Protein AF-A0AAD5LM02-F1 (afdb_monomer_lite)

Secondary structure (DSSP, 8-state):
-----PPPPHHHHHHHHHHHHHHHHSGGGTTGGGS-EEEEEESSSEEEEEE-SS--TT---EEEE--SS--HHHHHHHHHHHTT-SSS-----TTPPTT-GGG-HHHHHHHHHHHHHHHTT---SSHHHHHHHHHHHHHHHHHTTHHHHHHHTHHHHH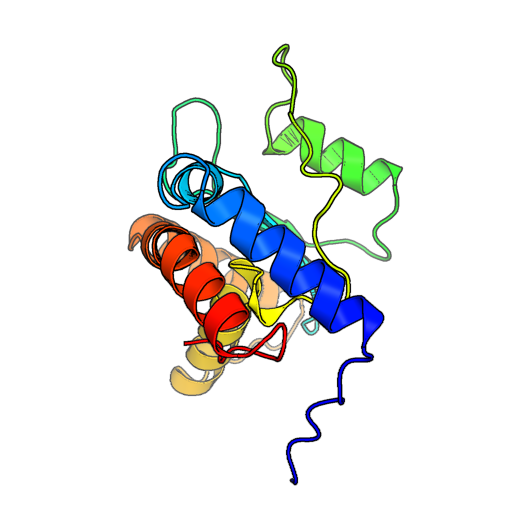HHHHHTTT-PPPP-

Radius of gyration: 16.9 Å; chains: 1; bounding box: 39×45×41 Å

pLDDT: mean 88.3, std 12.29, range [35.5, 97.88]

Sequence (172 aa):
MASFVPVLDIETKRQRKIFATKYLQIDDGNMLTNAMFGDEQRFVVAVWGCCLSSVSNNGQNVLKKIDGRLDTKQYKDMLDHYVFISSKSIYVLCDWPKQSGDLMPLENVWIHMAQTFKDRDIVAFDTDSLWIELSALWKKLCVDGYFSDVIQGMPQRLREVIVKDGNWIRNN

InterPro domains:
  IPR036397 Ribonuclease H superfamily [G3DSA:3.30.420.10] (83-170)

Organism: NCBI:txid1820382

Structure (mmCIF, N/CA/C/O backbone):
data_AF-A0AAD5LM02-F1
#
_entry.id   AF-A0AAD5LM02-F1
#
loop_
_atom_site.group_PDB
_atom_site.id
_atom_site.type_symbol
_atom_site.label_atom_id
_atom_site.label_alt_id
_atom_site.label_comp_id
_atom_site.label_asym_id
_atom_site.label_entity_id
_atom_site.label_seq_id
_atom_site.pdbx_PDB_ins_code
_atom_site.Cartn_x
_atom_site.Cartn_y
_atom_site.Cartn_z
_atom_site.occupancy
_atom_site.B_iso_or_equiv
_atom_site.auth_seq_id
_atom_site.auth_comp_id
_atom_site.auth_asym_id
_atom_site.auth_atom_id
_atom_site.pdbx_PDB_model_num
ATOM 1 N N . MET A 1 1 ? -3.634 -23.804 -9.450 1.00 35.50 1 MET A N 1
ATOM 2 C CA . MET A 1 1 ? -2.980 -23.807 -8.123 1.00 35.50 1 MET A CA 1
ATOM 3 C C . MET A 1 1 ? -4.025 -23.398 -7.106 1.00 35.50 1 MET A C 1
ATOM 5 O O . MET A 1 1 ? -4.671 -22.384 -7.329 1.00 35.50 1 MET A O 1
ATOM 9 N N . ALA A 1 2 ? -4.261 -24.196 -6.063 1.00 35.72 2 ALA A N 1
ATOM 10 C CA . ALA A 1 2 ? -5.150 -23.785 -4.980 1.00 35.72 2 ALA A CA 1
ATOM 11 C C . ALA A 1 2 ? -4.563 -22.521 -4.330 1.00 35.72 2 ALA A C 1
ATOM 13 O O . ALA A 1 2 ? -3.424 -22.540 -3.867 1.00 35.72 2 ALA A O 1
ATOM 14 N N . SER A 1 3 ? -5.300 -21.413 -4.368 1.00 53.22 3 SER A N 1
ATOM 15 C CA . SER A 1 3 ? -4.916 -20.163 -3.718 1.00 53.22 3 SER A CA 1
ATOM 16 C C . SER A 1 3 ? -5.009 -20.360 -2.207 1.00 53.22 3 SER A C 1
ATOM 18 O O . SER A 1 3 ? -6.095 -20.280 -1.633 1.00 53.22 3 SER A O 1
ATOM 20 N N . PHE A 1 4 ? -3.889 -20.691 -1.568 1.00 61.12 4 PHE A N 1
ATOM 21 C CA . PHE A 1 4 ? -3.805 -20.751 -0.115 1.00 61.12 4 PHE A CA 1
ATOM 22 C C . PHE A 1 4 ? -4.004 -19.340 0.442 1.00 61.12 4 PHE A C 1
ATOM 24 O O . PHE A 1 4 ? -3.124 -18.490 0.324 1.00 61.12 4 PHE A O 1
ATOM 31 N N . VAL A 1 5 ? -5.175 -19.086 1.022 1.00 70.94 5 VAL A N 1
ATOM 32 C CA . VAL A 1 5 ? -5.418 -17.888 1.824 1.00 70.94 5 VAL A CA 1
ATOM 33 C C . VAL A 1 5 ? -5.179 -18.294 3.279 1.00 70.94 5 VAL A C 1
ATOM 35 O O . VAL A 1 5 ? -5.948 -19.110 3.796 1.00 70.94 5 VAL A O 1
ATOM 38 N N . PRO A 1 6 ? -4.112 -17.806 3.937 1.00 81.19 6 PRO A N 1
ATOM 39 C CA . PRO A 1 6 ? -3.806 -18.196 5.309 1.00 81.19 6 PRO A CA 1
ATOM 40 C C . PRO A 1 6 ? -4.972 -17.846 6.232 1.00 81.19 6 PRO A C 1
ATOM 42 O O . PRO A 1 6 ? -5.531 -16.758 6.148 1.00 81.19 6 PRO A O 1
ATOM 45 N N . VAL A 1 7 ? -5.361 -18.752 7.127 1.00 87.88 7 VAL A N 1
ATOM 46 C CA . VAL A 1 7 ? -6.409 -18.453 8.111 1.00 87.88 7 VAL A CA 1
ATOM 47 C C . VAL A 1 7 ? -5.825 -17.528 9.176 1.00 87.88 7 VAL A C 1
ATOM 49 O O . VAL A 1 7 ? -4.837 -17.876 9.816 1.00 87.88 7 VAL A O 1
ATOM 52 N N . LEU A 1 8 ? -6.440 -16.359 9.369 1.00 93.31 8 LEU A N 1
ATOM 53 C CA . LEU A 1 8 ? -6.063 -15.436 10.441 1.00 93.31 8 LEU A CA 1
ATOM 54 C C . LEU A 1 8 ? -6.373 -16.040 11.813 1.00 93.31 8 LEU A C 1
ATOM 56 O O . LEU A 1 8 ? -7.423 -16.666 11.998 1.00 93.31 8 LEU A O 1
ATOM 60 N N . ASP A 1 9 ? -5.495 -15.808 12.784 1.00 94.88 9 ASP A N 1
ATOM 61 C CA . ASP A 1 9 ? -5.768 -16.143 14.177 1.00 94.88 9 ASP A CA 1
ATOM 62 C C . ASP A 1 9 ? -6.827 -15.202 14.786 1.00 94.88 9 ASP A C 1
ATOM 64 O O . ASP A 1 9 ? -7.164 -14.147 14.237 1.00 94.88 9 ASP A O 1
ATOM 68 N N . ILE A 1 10 ? -7.385 -15.611 15.927 1.00 95.94 10 ILE A N 1
ATOM 69 C CA . ILE A 1 10 ? -8.480 -14.899 16.602 1.00 95.94 10 ILE A CA 1
ATOM 70 C C . ILE A 1 10 ? -8.062 -13.478 17.002 1.00 95.94 10 ILE A C 1
ATOM 72 O O . ILE A 1 10 ? -8.856 -12.546 16.865 1.00 95.94 10 ILE A O 1
ATOM 76 N N . GLU A 1 11 ? -6.824 -13.295 17.465 1.00 96.00 11 GLU A N 1
ATOM 77 C CA . GLU A 1 11 ? -6.335 -11.996 17.919 1.00 96.00 11 GLU A CA 1
ATOM 78 C C . GLU A 1 11 ? -6.147 -11.041 16.738 1.00 96.00 11 GLU A C 1
ATOM 80 O O . GLU A 1 11 ? -6.592 -9.894 16.803 1.00 96.00 11 GLU A O 1
ATOM 85 N N . THR A 1 12 ? -5.594 -11.520 15.622 1.00 96.00 12 THR A N 1
ATOM 86 C CA . THR A 1 12 ? -5.461 -10.716 14.400 1.00 96.00 12 THR A CA 1
ATOM 87 C C . THR A 1 12 ? -6.825 -10.276 13.859 1.00 96.00 12 THR A C 1
ATOM 89 O O . THR A 1 12 ? -7.009 -9.098 13.543 1.00 96.00 12 THR A O 1
ATOM 92 N N . LYS A 1 13 ? -7.829 -11.167 13.826 1.00 97.50 13 LYS A N 1
ATOM 93 C CA . LYS A 1 13 ? -9.207 -10.795 13.437 1.00 97.50 13 LYS A CA 1
ATOM 94 C C . LYS A 1 13 ? -9.795 -9.734 14.366 1.00 97.50 13 LYS A C 1
ATOM 96 O O . LYS A 1 13 ? -10.365 -8.745 13.900 1.00 97.50 13 LYS A O 1
ATOM 101 N N . ARG A 1 14 ? -9.616 -9.903 15.680 1.00 97.56 14 ARG A N 1
ATOM 102 C CA . ARG A 1 14 ? -10.083 -8.947 16.693 1.00 97.56 14 ARG A CA 1
ATOM 103 C C . ARG A 1 14 ? -9.447 -7.570 16.496 1.00 97.56 14 ARG A C 1
ATOM 105 O O . ARG A 1 14 ? -10.168 -6.575 16.472 1.00 97.56 14 ARG A O 1
ATOM 112 N N . GLN A 1 15 ? -8.128 -7.506 16.306 1.00 97.69 15 GLN A N 1
ATOM 113 C CA . GLN A 1 15 ? -7.398 -6.256 16.060 1.00 97.69 15 GLN A CA 1
ATOM 114 C C . GLN A 1 15 ? -7.878 -5.559 14.787 1.00 97.69 15 GLN A C 1
ATOM 116 O O . GLN A 1 15 ? -8.171 -4.365 14.818 1.00 97.69 15 GLN A O 1
ATOM 121 N N . ARG A 1 16 ? -8.048 -6.311 13.694 1.00 97.88 16 ARG A N 1
ATOM 122 C CA . ARG A 1 16 ? -8.590 -5.792 12.429 1.00 97.88 16 ARG A CA 1
ATOM 123 C C . ARG A 1 16 ? -9.983 -5.195 12.602 1.00 97.88 16 ARG A C 1
ATOM 125 O O . ARG A 1 16 ? -10.237 -4.092 12.125 1.00 97.88 16 ARG A O 1
ATOM 132 N N . LYS A 1 17 ? -10.874 -5.877 13.327 1.00 97.75 17 LYS A N 1
ATOM 133 C CA . LYS A 1 17 ? -12.231 -5.381 13.598 1.00 97.75 17 LYS A CA 1
ATOM 134 C C . LYS A 1 17 ? -12.232 -4.128 14.478 1.00 97.75 17 LYS A C 1
ATOM 136 O O . LYS A 1 17 ? -13.007 -3.209 14.210 1.00 97.75 17 LYS A O 1
ATOM 141 N N . ILE A 1 18 ? -11.368 -4.067 15.495 1.00 97.75 18 ILE A N 1
ATOM 142 C CA . ILE A 1 18 ? -11.208 -2.884 16.359 1.00 97.75 18 ILE A CA 1
ATOM 143 C C . ILE A 1 18 ? -10.713 -1.693 15.541 1.00 97.75 18 ILE A C 1
ATOM 145 O O . ILE A 1 18 ? -11.323 -0.628 15.603 1.00 97.75 18 ILE A O 1
ATOM 149 N N . PHE A 1 19 ? -9.661 -1.890 14.745 1.00 97.62 19 PHE A N 1
ATOM 150 C CA . PHE A 1 19 ? -9.127 -0.870 13.848 1.00 97.62 19 PHE A CA 1
ATOM 151 C C . PHE A 1 19 ? -10.214 -0.350 12.901 1.00 97.62 19 PHE A C 1
ATOM 153 O O . PHE A 1 19 ? -10.485 0.849 12.865 1.00 97.62 19 PHE A O 1
ATOM 160 N N . ALA A 1 20 ? -10.908 -1.252 12.200 1.00 97.56 20 ALA A N 1
ATOM 161 C CA . ALA A 1 20 ? -11.944 -0.870 11.250 1.00 97.56 20 ALA A CA 1
ATOM 162 C C . ALA A 1 20 ? -13.108 -0.123 11.911 1.00 97.56 20 ALA A C 1
ATOM 164 O O . ALA A 1 20 ? -13.536 0.907 11.401 1.00 97.56 20 ALA A O 1
ATOM 165 N N . THR A 1 21 ? -13.575 -0.585 13.074 1.00 97.62 21 THR A N 1
ATOM 166 C CA . THR A 1 21 ? -14.647 0.090 13.824 1.00 97.62 21 THR A CA 1
ATOM 167 C C . THR A 1 21 ? -14.220 1.487 14.269 1.00 97.62 21 THR A C 1
ATOM 169 O O . THR A 1 21 ? -14.968 2.441 14.077 1.00 97.62 21 THR A O 1
ATOM 172 N N . LYS A 1 22 ? -13.009 1.623 14.825 1.00 96.06 22 LYS A N 1
ATOM 173 C CA . LYS A 1 22 ? -12.465 2.903 15.294 1.00 96.06 22 LYS A CA 1
ATOM 174 C C . LYS A 1 22 ? -12.393 3.919 14.158 1.00 96.06 22 LYS A C 1
ATOM 176 O O . LYS A 1 22 ? -12.916 5.017 14.293 1.00 96.06 22 LYS A O 1
ATOM 181 N N . TYR A 1 23 ? -11.747 3.561 13.051 1.00 95.81 23 TYR A N 1
ATOM 182 C CA . TYR A 1 23 ? -11.503 4.512 11.968 1.00 95.81 23 TYR A CA 1
ATOM 183 C C . TYR A 1 23 ? -12.738 4.782 11.118 1.00 95.81 23 TYR A C 1
ATOM 185 O O . TYR A 1 23 ? -12.854 5.881 10.596 1.00 95.81 23 TYR A O 1
ATOM 193 N N . LEU A 1 24 ? -13.694 3.851 11.045 1.00 95.50 24 LEU A N 1
ATOM 194 C CA . LEU A 1 24 ? -14.981 4.114 10.402 1.00 95.50 24 LEU A CA 1
ATOM 195 C C . LEU A 1 24 ? -15.843 5.097 11.210 1.00 95.50 24 LEU A C 1
ATOM 197 O O . LEU A 1 24 ? -16.588 5.872 10.631 1.00 95.50 24 LEU A O 1
ATOM 201 N N . GLN A 1 25 ? -15.736 5.110 12.542 1.00 94.00 25 GLN A N 1
ATOM 202 C CA . GLN A 1 25 ? -16.450 6.088 13.377 1.00 94.00 25 GLN A CA 1
ATOM 203 C C . GLN A 1 25 ? -15.875 7.507 13.269 1.00 94.00 25 GLN A C 1
ATOM 205 O O . GLN A 1 25 ? -16.576 8.475 13.565 1.00 94.00 25 GLN A O 1
ATOM 210 N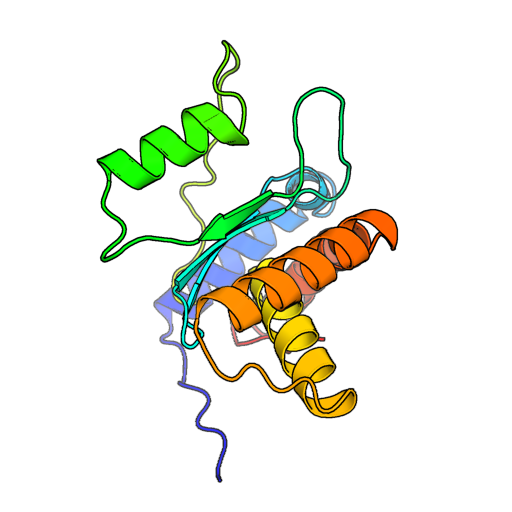 N . ILE A 1 26 ? -14.610 7.643 12.864 1.00 91.62 26 ILE A N 1
ATOM 211 C CA . ILE A 1 26 ? -13.963 8.942 12.690 1.00 91.62 26 ILE A CA 1
ATOM 212 C C . ILE A 1 26 ? -14.240 9.428 11.270 1.00 91.62 26 ILE A C 1
ATOM 214 O O . ILE A 1 26 ? -13.697 8.888 10.308 1.00 91.62 26 ILE A O 1
ATOM 218 N N . ASP A 1 27 ? -15.065 10.469 11.160 1.00 87.25 27 ASP A N 1
ATOM 219 C CA . ASP A 1 27 ? -15.389 11.116 9.882 1.00 87.25 27 ASP A CA 1
ATOM 220 C C . ASP A 1 27 ? -15.921 10.126 8.822 1.00 87.25 27 ASP A C 1
ATOM 222 O O . ASP A 1 27 ? -15.554 10.186 7.655 1.00 87.25 27 ASP A O 1
ATOM 226 N N . ASP A 1 28 ? -16.723 9.141 9.246 1.00 86.81 28 ASP A N 1
ATOM 227 C CA . ASP A 1 28 ? -17.247 8.052 8.397 1.00 86.81 28 ASP A CA 1
ATOM 228 C C . ASP A 1 28 ? -16.158 7.286 7.605 1.00 86.81 28 ASP A C 1
ATOM 230 O O . ASP A 1 28 ? -16.371 6.806 6.491 1.00 86.81 28 ASP A O 1
ATOM 234 N N . GLY A 1 29 ? -14.945 7.181 8.162 1.00 83.75 29 GLY A N 1
ATOM 235 C CA . GLY A 1 29 ? -13.789 6.563 7.503 1.00 83.75 29 GLY A CA 1
ATOM 236 C C . GLY A 1 29 ? -12.943 7.518 6.657 1.00 83.75 29 GLY A C 1
ATOM 237 O O . GLY A 1 29 ? -11.845 7.136 6.239 1.00 83.75 29 GLY A O 1
ATOM 238 N N . ASN A 1 30 ? -13.386 8.760 6.447 1.00 88.31 30 ASN A N 1
ATOM 239 C CA . ASN A 1 30 ? -12.690 9.750 5.615 1.00 88.31 30 ASN A CA 1
ATOM 240 C C . ASN A 1 30 ? -11.415 10.307 6.271 1.00 88.31 30 ASN A C 1
ATOM 242 O O . ASN A 1 30 ? -10.576 10.923 5.613 1.00 88.31 30 ASN A O 1
ATOM 246 N N . MET A 1 31 ? -11.165 10.013 7.552 1.00 90.38 31 MET A N 1
ATOM 247 C CA . MET A 1 31 ? -9.843 10.265 8.131 1.00 90.38 31 MET A CA 1
ATOM 248 C C . MET A 1 31 ? -8.742 9.554 7.326 1.00 90.38 31 MET A C 1
ATOM 250 O O . MET A 1 31 ? -7.693 10.141 7.059 1.00 90.38 31 MET A O 1
ATOM 254 N N . LEU A 1 32 ? -8.978 8.301 6.914 1.00 91.75 32 LEU A N 1
ATOM 255 C CA . LEU A 1 32 ? -7.988 7.520 6.169 1.00 91.75 32 LEU A CA 1
ATOM 256 C C . LEU A 1 32 ? -7.872 7.953 4.706 1.00 91.75 32 LEU A C 1
ATOM 258 O O . LEU A 1 32 ? -6.834 7.712 4.098 1.00 91.75 32 LEU A O 1
ATOM 262 N N . THR A 1 33 ? -8.875 8.630 4.142 1.00 91.44 33 THR A N 1
ATOM 263 C CA . THR A 1 33 ? -8.785 9.128 2.761 1.00 91.44 33 THR A CA 1
ATOM 264 C C . THR A 1 33 ? -7.807 10.296 2.631 1.00 91.44 33 THR A C 1
ATOM 266 O O . THR A 1 33 ? -7.288 10.558 1.550 1.00 91.44 33 THR A O 1
ATOM 269 N N . ASN A 1 34 ? -7.517 10.972 3.745 1.00 87.38 34 ASN A N 1
ATOM 270 C CA . ASN A 1 34 ? -6.524 12.042 3.840 1.00 87.38 34 ASN A CA 1
ATOM 271 C C . ASN A 1 34 ? -5.144 11.546 4.311 1.00 87.38 34 ASN A C 1
ATOM 273 O O . ASN A 1 34 ? -4.219 12.347 4.448 1.00 87.38 34 ASN A O 1
ATOM 277 N N . ALA A 1 35 ? -4.996 10.247 4.589 1.00 89.19 35 ALA A N 1
ATOM 278 C CA . ALA A 1 35 ? -3.733 9.673 5.028 1.00 89.19 35 ALA A CA 1
ATOM 279 C C . ALA A 1 35 ? -2.774 9.443 3.852 1.00 89.19 35 ALA A C 1
ATOM 281 O O . ALA A 1 35 ? -3.180 9.231 2.708 1.00 89.19 35 ALA A O 1
ATOM 282 N N . MET A 1 36 ? -1.480 9.441 4.166 1.00 90.00 36 MET A N 1
ATOM 283 C CA . MET A 1 36 ? -0.452 8.911 3.282 1.00 90.00 36 MET A CA 1
ATOM 284 C C . MET A 1 36 ? -0.239 7.435 3.597 1.00 90.00 36 MET A C 1
ATOM 286 O O . MET A 1 36 ? -0.043 7.070 4.757 1.00 90.00 36 MET A O 1
ATOM 290 N N . PHE A 1 37 ? -0.209 6.607 2.562 1.00 93.25 37 PHE A N 1
ATOM 291 C CA . PHE A 1 37 ? 0.134 5.194 2.669 1.00 93.25 37 PHE A CA 1
ATOM 292 C C . PHE A 1 37 ? 1.507 4.983 2.053 1.00 93.25 37 PHE A C 1
ATOM 294 O O . PHE A 1 37 ? 1.776 5.517 0.981 1.00 93.25 37 PHE A O 1
ATOM 301 N N . GLY A 1 38 ? 2.373 4.245 2.738 1.00 93.25 38 GLY A N 1
ATOM 302 C CA . GLY A 1 38 ? 3.702 3.878 2.260 1.00 93.25 38 GLY A CA 1
ATOM 303 C C . GLY A 1 38 ? 3.893 2.376 2.396 1.00 93.25 38 GLY A C 1
ATOM 304 O O . GLY A 1 38 ? 3.430 1.803 3.383 1.00 93.25 38 GLY A O 1
ATOM 305 N N . ASP A 1 39 ? 4.522 1.760 1.402 1.00 95.00 39 ASP A N 1
ATOM 306 C CA . ASP A 1 39 ? 4.724 0.313 1.343 1.00 95.00 39 ASP A CA 1
ATOM 307 C C . ASP A 1 39 ? 5.886 -0.051 0.407 1.00 95.00 39 ASP A C 1
ATOM 309 O O . ASP A 1 39 ? 6.252 0.719 -0.492 1.00 95.00 39 ASP A O 1
ATOM 313 N N . GLU A 1 40 ? 6.456 -1.237 0.601 1.00 94.69 40 GLU A N 1
ATOM 314 C CA . GLU A 1 40 ? 7.505 -1.795 -0.247 1.00 94.69 40 GLU A CA 1
ATOM 315 C C . GLU A 1 40 ? 6.985 -2.946 -1.104 1.00 94.69 40 GLU A C 1
ATOM 317 O O . GLU A 1 40 ? 6.326 -3.858 -0.618 1.00 94.69 40 GLU A O 1
ATOM 322 N N . GLN A 1 41 ? 7.400 -2.980 -2.371 1.00 94.50 41 GLN A N 1
ATOM 323 C CA . GLN A 1 41 ? 7.123 -4.102 -3.260 1.00 94.50 41 GLN A CA 1
ATOM 324 C C . GLN A 1 41 ? 8.408 -4.647 -3.871 1.00 94.50 41 GLN A C 1
ATOM 326 O O . GLN A 1 41 ? 9.281 -3.910 -4.340 1.00 94.50 41 GLN A O 1
ATOM 331 N N . ARG A 1 42 ? 8.521 -5.978 -3.906 1.00 90.06 42 ARG A N 1
ATOM 332 C CA . ARG A 1 42 ? 9.639 -6.666 -4.553 1.00 90.06 42 ARG A CA 1
ATOM 333 C C . ARG A 1 42 ? 9.203 -7.289 -5.873 1.00 90.06 42 ARG A C 1
ATOM 335 O O . ARG A 1 42 ? 8.639 -8.379 -5.901 1.00 90.06 42 ARG A O 1
ATOM 342 N N . PHE A 1 43 ? 9.536 -6.610 -6.965 1.00 82.38 43 PHE A N 1
ATOM 343 C CA . PHE A 1 43 ? 9.617 -7.221 -8.292 1.00 82.38 43 PHE A CA 1
ATOM 344 C C . PHE A 1 43 ? 10.995 -7.898 -8.444 1.00 82.38 43 PHE A C 1
ATOM 346 O O . PHE A 1 43 ? 11.608 -8.328 -7.464 1.00 82.38 43 PHE A O 1
ATOM 353 N N . VAL A 1 44 ? 11.540 -7.945 -9.663 1.00 86.38 44 VAL A N 1
ATOM 354 C CA . VAL A 1 44 ? 12.987 -8.165 -9.854 1.00 86.38 44 VAL A CA 1
ATOM 355 C C . VAL A 1 44 ? 13.786 -7.013 -9.226 1.00 86.38 44 VAL A C 1
ATOM 357 O O . VAL A 1 44 ? 14.847 -7.229 -8.645 1.00 86.38 44 VAL A O 1
ATOM 360 N N . VAL A 1 45 ? 13.234 -5.797 -9.280 1.00 87.69 45 VAL A N 1
ATOM 361 C CA . VAL A 1 45 ? 13.723 -4.608 -8.576 1.00 87.69 45 VAL A CA 1
ATOM 362 C C . VAL A 1 45 ? 12.890 -4.397 -7.308 1.00 87.69 45 VAL A C 1
ATOM 364 O O . VAL A 1 45 ? 11.665 -4.521 -7.341 1.00 87.69 45 VAL A O 1
ATOM 367 N N . ALA A 1 46 ? 13.547 -4.087 -6.190 1.00 92.94 46 ALA A N 1
ATOM 368 C CA . ALA A 1 46 ? 12.868 -3.672 -4.966 1.00 92.94 46 ALA A CA 1
ATOM 369 C C . ALA A 1 46 ? 12.507 -2.185 -5.057 1.00 92.94 46 ALA A C 1
ATOM 371 O O . ALA A 1 46 ? 13.337 -1.370 -5.469 1.00 92.94 46 ALA A O 1
ATOM 372 N N . VAL A 1 47 ? 11.278 -1.837 -4.686 1.00 94.69 47 VAL A N 1
ATOM 373 C CA . VAL A 1 47 ? 10.783 -0.460 -4.720 1.00 94.69 47 VAL A CA 1
ATOM 374 C C . VAL A 1 47 ? 10.071 -0.095 -3.424 1.00 94.69 47 VAL A C 1
ATOM 376 O O . VAL A 1 47 ? 9.454 -0.946 -2.790 1.00 94.69 47 VAL A O 1
ATOM 379 N N . TRP A 1 48 ? 10.146 1.180 -3.062 1.00 95.44 48 TRP A N 1
ATOM 380 C CA . TRP A 1 48 ? 9.306 1.815 -2.054 1.00 95.44 48 TRP A CA 1
ATOM 381 C C . TRP A 1 48 ? 8.364 2.789 -2.753 1.00 95.44 48 TRP A C 1
ATOM 383 O O . TRP A 1 48 ? 8.801 3.565 -3.611 1.00 95.44 48 TRP A O 1
ATOM 393 N N . GLY A 1 49 ? 7.085 2.747 -2.400 1.00 93.88 49 GLY A N 1
ATOM 394 C CA . GLY A 1 49 ? 6.080 3.673 -2.898 1.00 93.88 49 GLY A CA 1
ATOM 395 C C . GLY A 1 49 ? 5.349 4.373 -1.765 1.00 93.88 49 GLY A C 1
ATOM 396 O O . GLY A 1 49 ? 5.122 3.779 -0.714 1.00 93.88 49 GLY A O 1
ATOM 397 N N . CYS A 1 50 ? 4.919 5.610 -2.000 1.00 92.94 50 CYS A N 1
ATOM 398 C CA . CYS A 1 50 ? 3.917 6.261 -1.166 1.00 92.94 50 CYS A CA 1
ATOM 399 C C . CYS A 1 50 ? 2.818 6.918 -1.999 1.00 92.94 50 CYS A C 1
ATOM 401 O O . CYS A 1 50 ? 3.078 7.463 -3.073 1.00 92.94 50 CYS A O 1
ATOM 403 N N . CYS A 1 51 ? 1.586 6.878 -1.497 1.00 92.00 51 CYS A N 1
ATOM 404 C CA . CYS A 1 51 ? 0.439 7.475 -2.161 1.00 92.00 51 CYS A CA 1
ATOM 405 C C . CYS A 1 51 ? -0.484 8.254 -1.219 1.00 92.00 51 CYS A C 1
ATOM 407 O O . CYS A 1 51 ? -0.637 7.931 -0.039 1.00 92.00 51 CYS A O 1
ATOM 409 N N . LEU A 1 52 ? -1.126 9.263 -1.799 1.00 90.19 52 LEU A N 1
ATOM 410 C CA . LEU A 1 52 ? -2.087 10.200 -1.233 1.00 90.19 52 LEU A CA 1
ATOM 411 C C . LEU A 1 52 ? -3.297 10.271 -2.172 1.00 90.19 52 LEU A C 1
ATOM 413 O O . LEU A 1 52 ? -3.143 10.163 -3.392 1.00 90.19 52 LEU A O 1
ATOM 417 N N . SER A 1 53 ? -4.495 10.493 -1.621 1.00 87.50 53 SER A N 1
ATOM 418 C CA . SER A 1 53 ? -5.692 10.674 -2.458 1.00 87.50 53 SER A CA 1
ATOM 419 C C . SER A 1 53 ? -5.657 12.000 -3.210 1.00 87.50 53 SER A C 1
ATOM 421 O O . SER A 1 53 ? -6.025 12.060 -4.378 1.00 87.50 53 SER A O 1
ATOM 423 N N . SER A 1 54 ? -5.177 13.056 -2.555 1.00 78.50 54 SER A N 1
ATOM 424 C CA . SER A 1 54 ? -5.022 14.375 -3.155 1.00 78.50 54 SER A CA 1
ATOM 425 C C . SER A 1 54 ? -3.577 14.832 -3.032 1.00 78.50 54 SER A C 1
ATOM 427 O O . SER A 1 54 ? -3.018 14.915 -1.934 1.00 78.50 54 SER A O 1
ATOM 429 N N . VAL A 1 55 ? -2.974 15.133 -4.179 1.00 67.38 55 VAL A N 1
ATOM 430 C CA . VAL A 1 55 ? -1.668 15.787 -4.262 1.00 67.38 55 VAL A CA 1
ATOM 431 C C . VAL A 1 55 ? -1.891 17.250 -3.878 1.00 67.38 55 VAL A C 1
ATOM 433 O O . VAL A 1 55 ? -2.381 18.049 -4.672 1.00 67.38 55 VAL A O 1
ATOM 436 N N . SER A 1 56 ? -1.602 17.595 -2.625 1.00 59.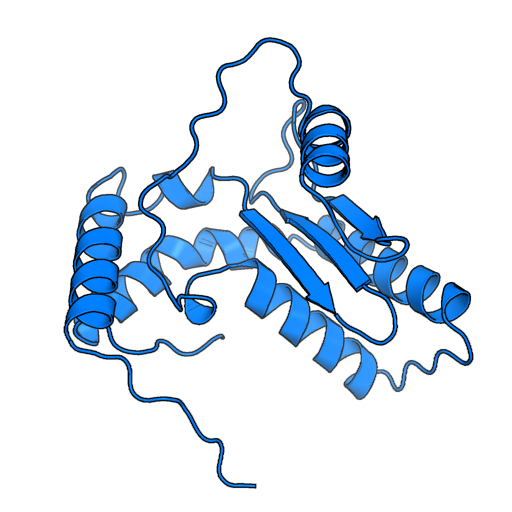84 56 SER A N 1
ATOM 437 C CA . SER A 1 56 ? -1.595 18.989 -2.170 1.00 59.84 56 SER A CA 1
ATOM 438 C C . SER A 1 56 ? -0.208 19.603 -2.375 1.00 59.84 56 SER A C 1
ATOM 440 O O . SER A 1 56 ? 0.762 18.887 -2.612 1.00 59.84 56 SER A O 1
ATOM 442 N N . ASN A 1 57 ? -0.072 20.920 -2.196 1.00 47.62 57 ASN A N 1
ATOM 443 C CA . ASN A 1 57 ? 1.219 21.622 -2.292 1.00 47.62 57 ASN A CA 1
ATOM 444 C C . ASN A 1 57 ? 2.333 21.057 -1.375 1.00 47.62 57 ASN A C 1
ATOM 446 O O . ASN A 1 57 ? 3.478 21.477 -1.502 1.00 47.62 57 ASN A O 1
ATOM 450 N N . ASN A 1 58 ? 2.012 20.136 -0.455 1.00 55.94 58 ASN A N 1
ATOM 451 C CA . ASN A 1 58 ? 2.931 19.583 0.540 1.00 55.94 58 ASN A CA 1
ATOM 452 C C . ASN A 1 58 ? 3.126 18.055 0.444 1.00 55.94 58 ASN A C 1
ATOM 454 O O . ASN A 1 58 ? 3.724 17.483 1.349 1.00 55.94 58 ASN A O 1
ATOM 458 N N . GLY A 1 59 ? 2.617 17.372 -0.587 1.00 67.50 59 GLY A N 1
ATOM 459 C CA . GLY A 1 59 ? 2.782 15.919 -0.716 1.00 67.50 59 GLY A CA 1
ATOM 460 C C . GLY A 1 59 ? 2.562 15.422 -2.139 1.00 67.50 59 GLY A C 1
ATOM 461 O O . GLY A 1 59 ? 1.740 15.969 -2.865 1.00 67.50 59 GLY A O 1
ATOM 462 N N . GLN A 1 60 ? 3.294 14.383 -2.537 1.00 81.94 60 GLN A N 1
ATOM 463 C CA . GLN A 1 60 ? 3.226 13.781 -3.870 1.00 81.94 60 GLN A CA 1
ATOM 464 C C . GLN A 1 60 ? 3.273 12.255 -3.780 1.00 81.94 60 GLN A C 1
ATOM 466 O O . GLN A 1 60 ? 3.833 11.700 -2.838 1.00 81.94 60 GLN A O 1
ATOM 471 N N . ASN A 1 61 ? 2.717 11.584 -4.788 1.00 90.81 61 ASN A N 1
ATOM 472 C CA . ASN A 1 61 ? 2.829 10.135 -4.922 1.00 90.81 61 ASN A CA 1
ATOM 473 C C . ASN A 1 61 ? 4.216 9.793 -5.471 1.00 90.81 61 ASN A C 1
ATOM 475 O O . ASN A 1 61 ? 4.549 10.170 -6.599 1.00 90.81 61 ASN A O 1
ATOM 479 N N . VAL A 1 62 ? 5.026 9.075 -4.698 1.00 92.25 62 VAL A N 1
ATOM 480 C CA . VAL A 1 62 ? 6.431 8.810 -5.033 1.00 92.25 62 VAL A CA 1
ATOM 481 C C . VAL A 1 62 ? 6.667 7.322 -5.198 1.00 92.25 62 VAL A C 1
ATOM 483 O O . VAL A 1 62 ? 6.188 6.531 -4.401 1.00 92.25 62 VAL A O 1
ATOM 486 N N . LEU A 1 63 ? 7.473 6.964 -6.198 1.00 95.06 63 LEU A N 1
ATOM 487 C CA . LEU A 1 63 ? 8.080 5.646 -6.332 1.00 95.06 63 LEU A CA 1
ATOM 488 C C . LEU A 1 63 ? 9.605 5.784 -6.306 1.00 95.06 63 LEU A C 1
ATOM 490 O O . LEU A 1 63 ? 10.168 6.663 -6.974 1.00 95.06 63 LEU A O 1
ATOM 494 N N . LYS A 1 64 ? 10.284 4.914 -5.556 1.00 93.81 64 LYS A N 1
ATOM 495 C CA . LYS A 1 64 ? 11.746 4.857 -5.464 1.00 93.81 64 LYS A CA 1
ATOM 496 C C . LYS A 1 64 ? 12.264 3.441 -5.599 1.00 93.81 64 LYS A C 1
ATOM 498 O O . LYS A 1 64 ? 11.737 2.523 -4.987 1.00 93.81 64 LYS A O 1
ATOM 503 N N . LYS A 1 65 ? 13.339 3.293 -6.370 1.00 93.75 65 LYS A N 1
ATOM 504 C CA . LYS A 1 65 ? 14.157 2.083 -6.409 1.00 93.75 65 LYS A CA 1
ATOM 505 C C . LYS A 1 65 ? 14.926 1.969 -5.093 1.00 93.75 65 LYS A C 1
ATOM 507 O O . LYS A 1 65 ? 15.489 2.956 -4.625 1.00 93.75 65 LYS A O 1
ATOM 512 N N . ILE A 1 66 ? 14.917 0.779 -4.505 1.00 92.31 66 ILE A N 1
ATOM 513 C CA . ILE A 1 66 ? 15.690 0.448 -3.311 1.00 92.31 66 ILE A CA 1
ATOM 514 C C . ILE A 1 66 ? 16.959 -0.263 -3.771 1.00 92.31 66 ILE A C 1
ATOM 516 O O . ILE A 1 66 ? 16.900 -1.353 -4.347 1.00 92.31 66 ILE A O 1
ATOM 520 N N . ASP A 1 67 ? 18.108 0.334 -3.472 1.00 87.75 67 ASP A N 1
ATOM 521 C CA . ASP A 1 67 ? 19.404 -0.279 -3.731 1.00 87.75 67 ASP A CA 1
ATOM 522 C C . ASP A 1 67 ? 19.819 -1.142 -2.532 1.00 87.75 67 ASP A C 1
ATOM 524 O O . ASP A 1 67 ? 20.221 -0.652 -1.475 1.00 87.75 67 ASP A O 1
ATOM 528 N N . GLY A 1 68 ? 19.700 -2.460 -2.695 1.00 86.94 68 GLY A N 1
ATOM 529 C CA . GLY A 1 68 ? 20.043 -3.433 -1.661 1.00 86.94 68 GLY A CA 1
ATOM 530 C C . GLY A 1 68 ? 18.928 -3.650 -0.637 1.00 86.94 68 GLY A C 1
ATOM 531 O O . GLY A 1 68 ? 17.756 -3.789 -0.988 1.00 86.94 68 GLY A O 1
ATOM 532 N N . ARG A 1 69 ? 19.300 -3.777 0.641 1.00 88.06 69 ARG A N 1
ATOM 533 C CA . ARG A 1 69 ? 18.352 -3.995 1.740 1.00 88.06 69 ARG A CA 1
ATOM 534 C C . ARG A 1 69 ? 17.981 -2.656 2.352 1.00 88.06 69 ARG A C 1
ATOM 536 O O . ARG A 1 69 ? 18.868 -1.983 2.856 1.00 88.06 69 ARG A O 1
ATOM 543 N N . LEU A 1 70 ? 16.684 -2.358 2.387 1.00 89.19 70 LEU A N 1
ATOM 544 C CA . LEU A 1 70 ? 16.168 -1.175 3.060 1.00 89.19 70 LEU A CA 1
ATOM 545 C C . LEU A 1 70 ? 16.393 -1.267 4.575 1.00 89.19 70 LEU A C 1
ATOM 547 O O . LEU A 1 70 ? 15.904 -2.196 5.225 1.00 89.19 70 LEU A O 1
ATOM 551 N N . ASP A 1 71 ? 17.151 -0.320 5.123 1.00 91.31 71 ASP A N 1
ATOM 552 C CA . ASP A 1 71 ? 17.383 -0.184 6.560 1.00 91.31 71 ASP A CA 1
ATOM 553 C C . ASP A 1 71 ? 16.646 1.020 7.173 1.00 91.31 71 ASP A C 1
ATOM 555 O O . ASP A 1 71 ? 16.039 1.847 6.490 1.00 91.31 71 ASP A O 1
ATOM 559 N N . THR A 1 72 ? 16.696 1.124 8.503 1.00 89.69 72 THR A N 1
ATOM 560 C CA . THR A 1 72 ? 16.028 2.193 9.257 1.00 89.69 72 THR A CA 1
ATOM 561 C C . THR A 1 72 ? 16.508 3.591 8.870 1.00 89.69 72 THR A C 1
ATOM 563 O O . THR A 1 72 ? 15.727 4.539 8.939 1.00 89.69 72 THR A O 1
ATOM 566 N N . LYS A 1 73 ? 17.787 3.752 8.517 1.00 90.00 73 LYS A N 1
ATOM 567 C CA . LYS A 1 73 ? 18.345 5.050 8.134 1.00 90.00 73 LYS A CA 1
ATOM 568 C C . LYS A 1 73 ? 17.831 5.438 6.752 1.00 90.00 73 LYS A C 1
ATOM 570 O O . LYS A 1 73 ? 17.253 6.507 6.615 1.00 90.00 73 LYS A O 1
ATOM 575 N N . GLN A 1 74 ? 17.950 4.540 5.779 1.00 89.25 74 GLN A N 1
ATOM 576 C CA . GLN A 1 74 ? 17.444 4.747 4.424 1.00 89.25 74 GLN A CA 1
ATOM 577 C C . GLN A 1 74 ? 15.941 5.047 4.420 1.00 89.25 74 GLN A C 1
ATOM 579 O O . GLN A 1 74 ? 15.498 5.941 3.704 1.00 89.25 74 GLN A O 1
ATOM 584 N N . TYR A 1 75 ? 15.155 4.353 5.252 1.00 89.00 75 TYR A N 1
ATOM 585 C CA . TYR A 1 75 ? 13.723 4.624 5.385 1.00 89.00 75 TYR A CA 1
ATOM 586 C C . TYR A 1 75 ? 13.444 6.039 5.901 1.00 89.00 75 TYR A C 1
ATOM 588 O O . TYR A 1 75 ? 12.633 6.758 5.323 1.00 89.00 75 TYR A O 1
ATOM 596 N N . LYS A 1 76 ? 14.151 6.473 6.953 1.00 86.06 76 LYS A N 1
ATOM 597 C CA . LYS A 1 76 ? 14.031 7.842 7.481 1.00 86.06 76 LYS A CA 1
ATOM 598 C C . LYS A 1 76 ? 14.424 8.888 6.444 1.00 86.06 76 LYS A C 1
ATOM 600 O O . LYS A 1 76 ? 13.661 9.822 6.239 1.00 86.06 76 LYS A O 1
ATOM 605 N N . ASP A 1 77 ? 15.535 8.676 5.743 1.00 86.56 77 ASP A N 1
ATOM 606 C CA . ASP A 1 77 ? 16.008 9.583 4.696 1.00 86.56 77 ASP A CA 1
ATOM 607 C C . ASP A 1 77 ? 14.962 9.725 3.570 1.00 86.56 77 ASP A C 1
ATOM 609 O O . ASP A 1 77 ? 14.727 10.825 3.066 1.00 86.56 77 ASP A O 1
ATOM 613 N N . MET A 1 78 ? 14.280 8.633 3.195 1.00 85.75 78 MET A N 1
ATOM 614 C CA . MET A 1 78 ? 13.176 8.684 2.227 1.00 85.75 78 MET A CA 1
ATOM 615 C C . MET A 1 78 ? 11.980 9.480 2.751 1.00 85.75 78 MET A C 1
ATOM 617 O O . MET A 1 78 ? 11.426 10.288 2.006 1.00 85.75 78 MET A O 1
ATOM 621 N N . LEU A 1 79 ? 11.586 9.284 4.011 1.00 83.44 79 LEU A N 1
ATOM 622 C CA . LEU A 1 79 ? 10.502 10.064 4.608 1.00 83.44 79 LEU A CA 1
ATOM 623 C C . LEU A 1 79 ? 10.862 11.555 4.656 1.00 83.44 79 LEU A C 1
ATOM 625 O O . LEU A 1 79 ? 10.083 12.383 4.189 1.00 83.44 79 LEU A O 1
ATOM 629 N N . ASP A 1 80 ? 12.058 11.898 5.133 1.00 81.62 80 ASP A N 1
ATOM 630 C CA . ASP A 1 80 ? 12.523 13.284 5.228 1.00 81.62 80 ASP A CA 1
ATOM 631 C C . ASP A 1 80 ? 12.507 13.971 3.857 1.00 81.62 80 ASP A C 1
ATOM 633 O O . ASP A 1 80 ? 12.025 15.099 3.721 1.00 81.62 80 ASP A O 1
ATOM 637 N N . HIS A 1 81 ? 12.978 13.264 2.826 1.00 81.00 81 HIS A N 1
ATOM 638 C CA . HIS A 1 81 ? 13.139 13.813 1.486 1.00 81.00 81 HIS A CA 1
ATOM 639 C C . HIS A 1 81 ? 11.839 13.861 0.669 1.00 81.00 81 HIS A C 1
ATOM 641 O O . HIS A 1 81 ? 11.581 14.849 -0.018 1.00 81.00 81 HIS A O 1
ATOM 647 N N . TYR A 1 82 ? 11.026 12.801 0.697 1.00 80.62 82 TYR A N 1
ATOM 648 C CA . TYR A 1 82 ? 9.874 12.651 -0.205 1.00 80.62 82 TYR A CA 1
ATOM 649 C C . TYR A 1 82 ? 8.537 13.011 0.430 1.00 80.62 82 TYR A C 1
ATOM 651 O O . TYR A 1 82 ? 7.611 13.388 -0.286 1.00 80.62 82 TYR A O 1
ATOM 659 N N . VAL A 1 83 ? 8.441 12.912 1.753 1.00 75.56 83 VAL A N 1
ATOM 660 C CA . VAL A 1 83 ? 7.222 13.219 2.514 1.00 75.56 83 VAL A CA 1
ATOM 661 C C . VAL A 1 83 ? 7.283 14.644 3.090 1.00 75.56 83 VAL A C 1
ATOM 663 O O . VAL A 1 83 ? 6.310 15.131 3.651 1.00 75.56 83 VAL A O 1
ATOM 666 N N . PHE A 1 84 ? 8.405 15.347 2.874 1.00 64.25 84 PHE A N 1
ATOM 667 C CA . PHE A 1 84 ? 8.682 16.708 3.333 1.00 64.25 84 PHE A CA 1
ATOM 668 C C . PHE A 1 84 ? 8.461 16.852 4.848 1.00 64.25 84 PHE A C 1
ATOM 670 O O . PHE A 1 84 ? 7.512 17.481 5.320 1.00 64.25 84 PHE A O 1
ATOM 677 N N . ILE A 1 85 ? 9.400 16.316 5.636 1.00 54.12 85 ILE A N 1
ATOM 678 C CA . ILE A 1 85 ? 9.480 16.512 7.100 1.00 54.12 85 ILE A CA 1
ATOM 679 C C . ILE A 1 85 ? 10.075 17.899 7.402 1.00 54.12 85 ILE A C 1
ATOM 681 O O . ILE A 1 85 ? 11.000 18.081 8.186 1.00 54.12 85 ILE A O 1
ATOM 685 N N . SER A 1 86 ? 9.555 18.938 6.755 1.00 46.03 86 SER A N 1
ATOM 686 C CA . SER A 1 86 ? 9.841 20.313 7.147 1.00 46.03 86 SER A CA 1
ATOM 687 C C . SER A 1 86 ? 8.704 20.761 8.063 1.00 46.03 86 SER A C 1
ATOM 689 O O . SER A 1 86 ? 7.634 21.161 7.608 1.00 46.03 86 SER A O 1
ATOM 691 N N . SER A 1 87 ? 8.965 20.650 9.367 1.00 47.09 87 SER A N 1
ATOM 692 C CA . SER A 1 87 ? 8.326 21.386 10.471 1.00 47.09 87 SER A CA 1
ATOM 693 C C . SER A 1 87 ? 6.855 21.124 10.842 1.00 47.09 87 SER A C 1
ATOM 695 O O . SER A 1 87 ? 6.332 21.843 11.695 1.00 47.09 87 SER A O 1
ATOM 697 N N . LYS A 1 88 ? 6.188 20.077 10.333 1.00 56.91 88 LYS A N 1
ATOM 698 C CA . LYS A 1 88 ? 4.841 19.682 10.806 1.00 56.91 88 LYS A CA 1
ATOM 699 C C . LYS A 1 88 ? 4.825 18.285 11.424 1.00 56.91 88 LYS A C 1
ATOM 701 O O . LYS A 1 88 ? 5.414 17.353 10.889 1.00 56.91 88 LYS A O 1
ATOM 706 N N . SER A 1 89 ? 4.139 18.157 12.560 1.00 67.25 89 SER A N 1
ATOM 707 C CA . SER A 1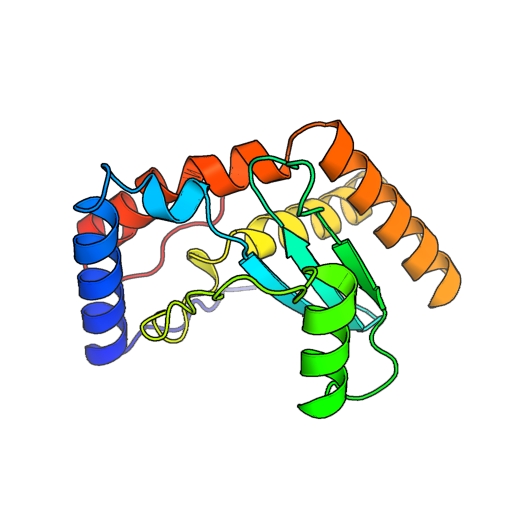 89 ? 3.954 16.902 13.290 1.00 67.25 89 SER A CA 1
ATOM 708 C C . SER A 1 89 ? 3.294 15.846 12.400 1.00 67.25 89 SER A C 1
ATOM 710 O O . SER A 1 89 ? 2.105 15.945 12.103 1.00 67.25 89 SER A O 1
ATOM 712 N N . ILE A 1 90 ? 4.054 14.827 11.989 1.00 74.12 90 ILE A N 1
ATOM 713 C CA . ILE A 1 90 ? 3.486 13.618 11.386 1.00 74.12 90 ILE A CA 1
ATOM 714 C C . ILE A 1 90 ? 2.754 12.858 12.485 1.00 74.12 90 ILE A C 1
ATOM 716 O O . ILE A 1 90 ? 3.334 12.520 13.518 1.00 74.12 90 ILE A O 1
ATOM 720 N N . TYR A 1 91 ? 1.484 12.560 12.242 1.00 81.88 91 TYR A N 1
ATOM 721 C CA . TYR A 1 91 ? 0.740 11.626 13.067 1.00 81.88 91 TYR A CA 1
ATOM 722 C C . TYR A 1 91 ? 0.848 10.229 12.458 1.00 81.88 91 TYR A C 1
ATOM 724 O O . TYR A 1 91 ? 0.257 9.946 11.418 1.00 8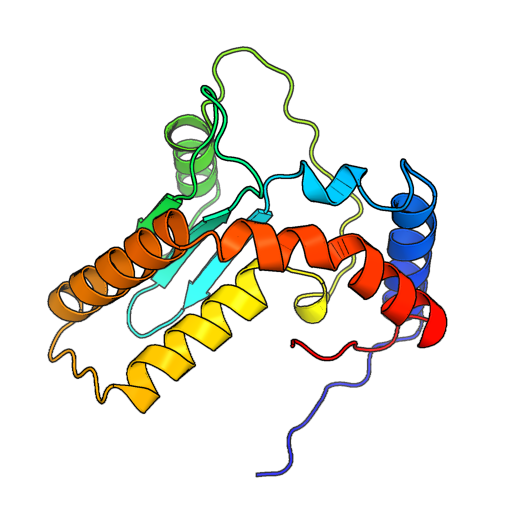1.88 91 TYR A O 1
ATOM 732 N N . VAL A 1 92 ? 1.631 9.362 13.098 1.00 85.94 92 VAL A N 1
ATOM 733 C CA . VAL A 1 92 ? 1.752 7.957 12.698 1.00 85.94 92 VAL A CA 1
ATOM 734 C C . VAL A 1 92 ? 0.581 7.172 13.284 1.00 85.94 92 VAL A C 1
ATOM 736 O O . VAL A 1 92 ? 0.326 7.229 14.487 1.00 85.94 92 VAL A O 1
ATOM 739 N N . LEU A 1 93 ? -0.115 6.405 12.443 1.00 89.69 93 LEU A N 1
ATOM 740 C CA . LEU A 1 93 ? -1.133 5.457 12.894 1.00 89.69 93 LEU A CA 1
ATOM 741 C C . LEU A 1 93 ? -0.445 4.210 13.470 1.00 89.69 93 LEU A C 1
ATOM 743 O O . LEU A 1 93 ? -0.137 3.260 12.755 1.00 89.69 93 LEU A O 1
ATOM 747 N N . CYS A 1 94 ? -0.175 4.228 14.775 1.00 89.44 94 CYS A N 1
ATOM 748 C CA . CYS A 1 94 ? 0.567 3.166 15.465 1.00 89.44 94 CYS A CA 1
ATOM 749 C C . CYS A 1 94 ? -0.224 1.862 15.678 1.00 89.44 94 CYS A C 1
ATOM 751 O O . CYS A 1 94 ? 0.337 0.884 16.167 1.00 89.44 94 CYS A O 1
ATOM 753 N N . ASP A 1 95 ? -1.518 1.844 15.365 1.00 94.44 95 ASP A N 1
ATOM 754 C CA . ASP A 1 95 ? -2.432 0.721 15.583 1.00 94.44 95 ASP A CA 1
ATOM 755 C C . ASP A 1 95 ? -2.854 0.015 14.285 1.00 94.44 95 ASP A C 1
ATOM 757 O O . ASP A 1 95 ? -3.841 -0.722 14.287 1.00 94.44 95 ASP A O 1
ATOM 761 N N . TRP A 1 96 ? -2.108 0.201 13.186 1.00 95.62 96 TRP A N 1
ATOM 762 C CA . TRP A 1 96 ? -2.336 -0.559 11.955 1.00 95.62 96 TRP A CA 1
ATOM 763 C C . TRP A 1 96 ? -2.265 -2.074 12.236 1.00 95.62 96 TRP A C 1
ATOM 765 O O . TRP A 1 96 ? -1.262 -2.556 12.780 1.00 95.62 96 TRP A O 1
ATOM 775 N N . PRO A 1 97 ? -3.309 -2.852 11.898 1.00 95.25 97 PRO A N 1
ATOM 776 C CA . PRO A 1 97 ? -3.390 -4.251 12.285 1.00 95.25 97 PRO A CA 1
ATOM 777 C C . PRO A 1 97 ? -2.366 -5.106 11.533 1.00 95.25 97 PRO A C 1
ATOM 779 O O . PRO A 1 97 ? -2.099 -4.915 10.344 1.00 95.25 97 PRO A O 1
ATOM 782 N N . LYS A 1 98 ? -1.816 -6.113 12.220 1.00 92.75 98 LYS A N 1
ATOM 783 C CA . LYS A 1 98 ? -0.915 -7.095 11.598 1.00 92.75 98 LYS A CA 1
ATOM 784 C C . LYS A 1 98 ? -1.615 -7.820 10.448 1.00 92.75 98 LYS A C 1
ATOM 786 O O . LYS A 1 98 ? -2.838 -7.939 10.438 1.00 92.75 98 LYS A O 1
ATOM 791 N N . GLN A 1 99 ? -0.822 -8.315 9.492 1.00 93.06 99 GLN A N 1
ATOM 792 C CA . GLN A 1 99 ? -1.303 -9.117 8.358 1.00 93.06 99 GLN A CA 1
ATOM 793 C C . GLN A 1 99 ? -2.516 -8.484 7.658 1.00 93.06 99 GLN A C 1
ATOM 795 O O . GLN A 1 99 ? -3.532 -9.135 7.448 1.00 93.06 99 GLN A O 1
ATOM 800 N N . SER A 1 100 ? -2.430 -7.190 7.347 1.00 95.00 100 SER A N 1
ATOM 801 C CA . SER A 1 100 ? -3.546 -6.425 6.780 1.00 95.00 100 SER A CA 1
ATOM 802 C C . SER A 1 100 ? -3.191 -5.751 5.460 1.00 95.00 100 SER A C 1
ATOM 804 O O . SER A 1 100 ? -3.542 -4.597 5.231 1.00 95.00 100 SER A O 1
ATOM 806 N N . GLY A 1 101 ? -2.492 -6.487 4.590 1.00 93.69 101 GLY A N 1
ATOM 807 C CA . GLY A 1 101 ? -2.198 -6.042 3.224 1.00 93.69 101 GLY A CA 1
ATOM 808 C C . GLY A 1 101 ? -3.470 -5.797 2.405 1.00 93.69 101 GLY A C 1
ATOM 809 O O . GLY A 1 101 ? -3.549 -4.844 1.650 1.00 93.69 101 GLY A O 1
ATOM 810 N N . ASP A 1 102 ? -4.546 -6.545 2.648 1.00 94.12 102 ASP A N 1
ATOM 811 C CA . ASP A 1 102 ? -5.849 -6.301 2.010 1.00 94.12 102 ASP A CA 1
ATOM 812 C C . ASP A 1 102 ? -6.501 -4.953 2.392 1.00 94.12 102 ASP A C 1
ATOM 814 O O . ASP A 1 102 ? -7.361 -4.442 1.677 1.00 94.12 102 ASP A O 1
ATOM 818 N N . LEU A 1 103 ? -6.076 -4.337 3.501 1.00 95.06 103 LEU A N 1
ATOM 819 C CA . LEU A 1 103 ? -6.438 -2.960 3.847 1.00 95.06 103 LEU A CA 1
ATOM 820 C C . LEU A 1 103 ? -5.484 -1.921 3.247 1.00 95.06 103 LEU A C 1
ATOM 822 O O . LEU A 1 103 ? -5.872 -0.760 3.149 1.00 95.06 103 LEU A O 1
ATOM 826 N N . MET A 1 104 ? -4.272 -2.304 2.841 1.00 95.69 104 MET A N 1
ATOM 827 C CA . MET A 1 104 ? -3.260 -1.393 2.308 1.00 95.69 104 MET A CA 1
ATOM 828 C C . MET A 1 104 ? -3.640 -0.946 0.884 1.00 95.69 104 MET A C 1
ATOM 830 O O . MET A 1 104 ? -3.748 -1.780 -0.014 1.00 95.69 104 MET A O 1
ATOM 834 N N . PRO A 1 105 ? -3.843 0.358 0.618 1.00 95.31 105 PRO A N 1
ATOM 835 C CA . PRO A 1 105 ? -4.143 0.859 -0.727 1.00 95.31 105 PRO A CA 1
ATOM 836 C C . PRO A 1 105 ? -3.107 0.458 -1.779 1.00 95.31 105 PRO A C 1
ATOM 838 O O . PRO A 1 105 ? -3.481 0.091 -2.893 1.00 95.31 105 PRO A O 1
ATOM 841 N N . LEU A 1 106 ? -1.823 0.477 -1.413 1.00 95.81 106 LEU A N 1
ATOM 842 C CA . LEU A 1 106 ? -0.725 0.180 -2.330 1.00 95.81 106 LEU A CA 1
ATOM 843 C C . LEU A 1 106 ? -0.745 -1.257 -2.860 1.00 95.81 106 LEU A C 1
ATOM 845 O O . LEU A 1 106 ? -0.328 -1.462 -3.991 1.00 95.81 106 LEU A O 1
ATOM 849 N N . GLU A 1 107 ? -1.341 -2.219 -2.154 1.00 95.81 107 GLU A N 1
ATOM 850 C CA . GLU A 1 107 ? -1.488 -3.590 -2.663 1.00 95.81 107 GLU A CA 1
ATOM 851 C C . GLU A 1 107 ? -2.361 -3.645 -3.928 1.00 95.81 107 GLU A C 1
ATOM 853 O O . GLU A 1 107 ? -2.026 -4.340 -4.889 1.00 95.81 107 GLU A O 1
ATOM 858 N N . ASN A 1 108 ? -3.436 -2.848 -4.005 1.00 95.19 108 ASN A N 1
ATOM 859 C CA . ASN A 1 108 ? -4.227 -2.735 -5.239 1.00 95.19 108 ASN A CA 1
ATOM 860 C C . ASN A 1 108 ? -3.417 -2.066 -6.354 1.00 95.19 108 ASN A C 1
ATOM 862 O O . ASN A 1 108 ? -3.507 -2.482 -7.508 1.00 95.19 108 ASN A O 1
ATOM 866 N N . VAL A 1 109 ? -2.592 -1.071 -6.014 1.00 96.19 109 VAL A N 1
ATOM 867 C CA . VAL A 1 109 ? -1.695 -0.415 -6.975 1.00 96.19 109 VAL A CA 1
ATOM 868 C C . VAL A 1 109 ? -0.685 -1.414 -7.535 1.00 96.19 109 VAL A C 1
ATOM 870 O O . VAL A 1 109 ? -0.537 -1.509 -8.753 1.00 96.19 109 VAL A O 1
ATOM 873 N N . TRP A 1 110 ? -0.038 -2.214 -6.686 1.00 96.31 110 TRP A N 1
ATOM 874 C CA . TRP A 1 110 ? 0.920 -3.237 -7.106 1.00 96.31 110 TRP A CA 1
ATOM 875 C C . TRP A 1 110 ? 0.278 -4.304 -7.986 1.00 96.31 110 TRP A C 1
ATOM 877 O O . TRP A 1 110 ? 0.836 -4.646 -9.032 1.00 96.31 110 TRP A O 1
ATOM 887 N N . ILE A 1 111 ? -0.912 -4.783 -7.613 1.00 94.38 111 ILE A N 1
ATOM 888 C CA . ILE A 1 111 ? -1.687 -5.734 -8.417 1.00 94.38 111 ILE A CA 1
ATOM 889 C C . ILE A 1 111 ? -2.016 -5.132 -9.786 1.00 94.38 111 ILE A C 1
ATOM 891 O O . ILE A 1 111 ? -1.756 -5.773 -10.806 1.00 94.38 111 ILE A O 1
ATOM 895 N N . HIS A 1 112 ? -2.527 -3.900 -9.827 1.00 95.25 112 HIS A N 1
ATOM 896 C CA . HIS A 1 112 ? -2.882 -3.224 -11.073 1.00 95.25 112 HIS A CA 1
ATOM 897 C C . HIS A 1 112 ? -1.663 -2.986 -11.972 1.00 95.25 112 HIS A C 1
ATOM 899 O O . HIS A 1 112 ? -1.732 -3.191 -13.187 1.00 95.25 112 HIS A O 1
ATOM 905 N N . MET A 1 113 ? -0.520 -2.613 -11.390 1.00 95.06 113 MET A N 1
ATOM 906 C CA . MET A 1 113 ? 0.731 -2.473 -12.131 1.00 95.06 113 MET A CA 1
ATOM 907 C C . MET A 1 113 ? 1.177 -3.814 -12.721 1.00 95.06 113 MET A C 1
ATOM 909 O O . MET A 1 113 ? 1.434 -3.892 -13.920 1.00 95.06 113 MET A O 1
ATOM 913 N N . ALA A 1 114 ? 1.203 -4.885 -11.925 1.00 92.81 114 ALA A N 1
ATOM 914 C CA . ALA A 1 114 ? 1.587 -6.215 -12.400 1.00 92.81 114 ALA A CA 1
ATOM 915 C C . ALA A 1 114 ? 0.648 -6.743 -13.501 1.00 92.81 114 ALA A C 1
ATOM 917 O O . ALA A 1 114 ? 1.110 -7.311 -14.493 1.00 92.81 114 ALA A O 1
ATOM 918 N N . GLN A 1 115 ? -0.663 -6.521 -13.359 1.00 93.50 115 GLN A N 1
ATOM 919 C CA . GLN A 1 115 ? -1.658 -6.850 -14.384 1.00 93.50 115 GLN A CA 1
ATOM 920 C C . GLN A 1 115 ? -1.430 -6.044 -15.662 1.00 93.50 115 GLN A C 1
ATOM 922 O O . GLN A 1 115 ? -1.372 -6.625 -16.737 1.00 93.50 115 GLN A O 1
ATOM 927 N N . THR A 1 116 ? -1.188 -4.737 -15.553 1.00 93.50 116 THR A N 1
ATOM 928 C CA . THR A 1 116 ? -0.920 -3.879 -16.717 1.00 93.50 116 THR A CA 1
ATOM 929 C C . THR A 1 116 ? 0.316 -4.332 -17.492 1.00 93.50 116 THR A C 1
ATOM 931 O O . THR A 1 116 ? 0.301 -4.321 -18.721 1.00 93.50 116 THR A O 1
ATOM 934 N N . PHE A 1 117 ? 1.376 -4.750 -16.794 1.00 91.12 117 PHE A N 1
ATOM 935 C CA . PHE A 1 117 ? 2.574 -5.306 -17.428 1.00 91.12 117 PHE A CA 1
ATOM 936 C C . PHE A 1 117 ? 2.259 -6.580 -18.209 1.00 91.12 117 PHE A C 1
ATOM 938 O O . PHE A 1 117 ? 2.695 -6.727 -19.348 1.00 91.12 117 PHE A O 1
ATOM 945 N N . LYS A 1 118 ? 1.465 -7.472 -17.611 1.00 90.25 118 LYS A N 1
ATOM 946 C CA . LYS A 1 118 ? 1.041 -8.719 -18.246 1.00 90.25 118 LYS A CA 1
ATOM 947 C C . LYS A 1 118 ? 0.143 -8.469 -19.460 1.00 90.25 118 LYS A C 1
ATOM 949 O O . LYS A 1 118 ? 0.362 -9.065 -20.506 1.00 90.25 118 LYS A O 1
ATOM 954 N N . ASP A 1 119 ? -0.848 -7.595 -19.327 1.00 92.75 119 ASP A N 1
ATOM 955 C CA . ASP A 1 119 ? -1.868 -7.359 -20.352 1.00 92.75 119 ASP A CA 1
ATOM 956 C C . ASP A 1 119 ? -1.318 -6.594 -21.563 1.00 92.75 119 ASP A C 1
ATOM 958 O O . ASP A 1 119 ? -1.811 -6.758 -22.677 1.00 92.75 119 ASP A O 1
ATOM 962 N N . ARG A 1 120 ? -0.290 -5.761 -21.357 1.00 90.44 120 ARG A N 1
ATOM 963 C CA . ARG A 1 120 ? 0.395 -5.017 -22.427 1.00 90.44 120 ARG A CA 1
ATOM 964 C C . ARG A 1 120 ? 1.645 -5.713 -22.963 1.00 90.44 120 ARG A C 1
ATOM 966 O O . ARG A 1 120 ? 2.325 -5.121 -23.793 1.00 90.44 120 ARG A O 1
ATOM 973 N N . ASP A 1 121 ? 1.944 -6.919 -22.479 1.00 87.19 121 ASP A N 1
ATOM 974 C CA . ASP A 1 121 ? 3.151 -7.682 -22.823 1.00 87.19 121 ASP A CA 1
ATOM 975 C C . ASP A 1 121 ? 4.436 -6.838 -22.694 1.00 87.19 121 ASP A C 1
ATOM 977 O O . ASP A 1 121 ? 5.304 -6.818 -23.567 1.00 87.19 121 ASP A O 1
ATOM 981 N N . ILE A 1 122 ? 4.534 -6.064 -21.604 1.00 82.56 122 ILE A N 1
ATOM 982 C CA . ILE A 1 122 ? 5.709 -5.227 -21.335 1.00 82.56 122 ILE A CA 1
ATOM 983 C C . ILE A 1 122 ? 6.853 -6.144 -20.909 1.00 82.56 122 ILE A C 1
ATOM 985 O O . ILE A 1 122 ? 6.836 -6.721 -19.819 1.00 82.56 122 ILE A O 1
ATOM 989 N N . VAL A 1 123 ? 7.874 -6.234 -21.757 1.00 79.25 123 VAL A N 1
ATOM 990 C CA . VAL A 1 123 ? 9.087 -7.007 -21.491 1.00 79.25 123 VAL A CA 1
ATOM 991 C C . VAL A 1 123 ? 10.232 -6.059 -21.157 1.00 79.25 123 VAL A C 1
ATOM 993 O O . VAL A 1 123 ? 10.589 -5.191 -21.950 1.00 79.25 123 VAL A O 1
ATOM 996 N N . ALA A 1 124 ? 10.840 -6.257 -19.989 1.00 83.88 124 ALA A N 1
ATOM 997 C CA . ALA A 1 124 ? 12.081 -5.601 -19.604 1.00 83.88 124 ALA A CA 1
ATOM 998 C C . ALA A 1 124 ? 13.215 -6.630 -19.576 1.00 83.88 124 ALA A C 1
ATOM 1000 O O . ALA A 1 124 ? 13.120 -7.647 -18.889 1.00 83.88 124 ALA A O 1
ATOM 1001 N N . PHE A 1 125 ? 14.287 -6.364 -20.322 1.00 85.19 125 PHE A N 1
ATOM 1002 C CA . PHE A 1 125 ? 15.421 -7.287 -20.464 1.00 85.19 125 PHE A CA 1
ATOM 1003 C C . PHE A 1 125 ? 16.471 -7.138 -19.356 1.00 85.19 125 PHE A C 1
ATOM 1005 O O . PHE A 1 125 ? 17.332 -8.001 -19.194 1.00 85.19 125 PHE A O 1
ATOM 1012 N N . ASP A 1 126 ? 16.381 -6.063 -18.576 1.00 90.25 126 ASP A N 1
ATOM 1013 C CA . ASP A 1 126 ? 17.272 -5.748 -17.469 1.00 90.25 126 ASP A CA 1
ATOM 1014 C C . ASP A 1 126 ? 16.543 -4.917 -16.394 1.00 90.25 126 ASP A C 1
ATOM 1016 O O . ASP A 1 126 ? 15.386 -4.508 -16.547 1.00 90.25 126 ASP A O 1
ATOM 1020 N N . THR A 1 127 ? 17.221 -4.696 -15.269 1.00 90.94 127 THR A N 1
ATOM 1021 C CA . THR A 1 127 ? 16.666 -4.001 -14.102 1.00 90.94 127 THR A CA 1
ATOM 1022 C C . THR A 1 127 ? 16.466 -2.501 -14.312 1.00 90.94 127 THR A C 1
ATOM 1024 O O . THR A 1 127 ? 15.627 -1.913 -13.626 1.00 90.94 127 THR A O 1
ATOM 1027 N N . ASP A 1 128 ? 17.196 -1.869 -15.229 1.00 92.38 128 ASP A N 1
ATOM 1028 C CA . ASP A 1 128 ? 17.077 -0.439 -15.513 1.00 92.38 128 ASP A CA 1
ATOM 1029 C C . ASP A 1 128 ? 15.918 -0.175 -16.474 1.00 92.38 128 ASP A C 1
ATOM 1031 O O . ASP A 1 128 ? 15.079 0.684 -16.197 1.00 92.38 128 ASP A O 1
ATOM 1035 N N . SER A 1 129 ? 15.787 -0.993 -17.517 1.00 92.38 129 SER A N 1
ATOM 1036 C CA . SER A 1 129 ? 14.618 -1.030 -18.398 1.00 92.38 129 SER A CA 1
ATOM 1037 C C . SER A 1 129 ? 13.335 -1.280 -17.597 1.00 92.38 129 SER A C 1
ATOM 1039 O O . SER A 1 129 ? 12.347 -0.565 -17.759 1.00 92.38 129 SER A O 1
ATOM 1041 N N . LEU A 1 130 ? 13.360 -2.226 -16.648 1.00 92.94 130 LEU A N 1
ATOM 1042 C CA . LEU A 1 130 ? 12.215 -2.482 -15.768 1.00 92.94 130 LEU A CA 1
ATOM 1043 C C . LEU A 1 130 ? 11.880 -1.263 -14.900 1.00 92.94 130 LEU A C 1
ATOM 1045 O O . LEU A 1 130 ? 10.711 -0.923 -14.722 1.00 92.94 130 LEU A O 1
ATOM 1049 N N . TRP A 1 131 ? 12.896 -0.594 -14.355 1.00 95.12 131 TRP A N 1
ATOM 1050 C CA . TRP A 1 131 ? 12.700 0.602 -13.542 1.00 95.12 131 TRP A CA 1
ATOM 1051 C C . TRP A 1 131 ? 12.086 1.761 -14.339 1.00 95.12 131 TRP A C 1
ATOM 1053 O O . TRP A 1 131 ? 11.219 2.465 -13.811 1.00 95.12 131 TRP A O 1
ATOM 1063 N N . ILE A 1 132 ? 12.496 1.948 -15.598 1.00 94.44 132 ILE A N 1
ATOM 1064 C CA 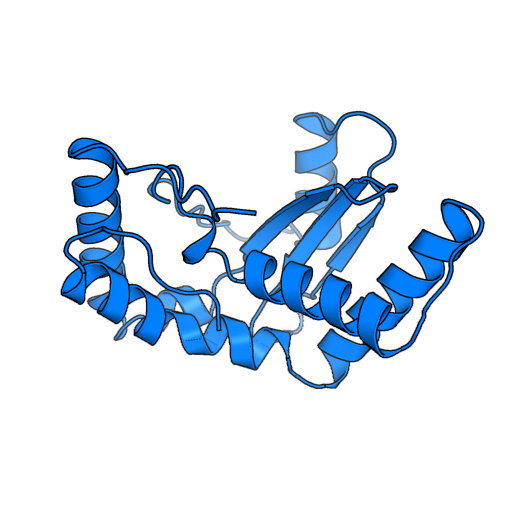. ILE A 1 132 ? 11.926 2.957 -16.501 1.00 94.44 132 ILE A CA 1
ATOM 1065 C C . ILE A 1 132 ? 10.429 2.704 -16.697 1.00 94.44 132 ILE A C 1
ATOM 1067 O O . ILE A 1 132 ? 9.632 3.620 -16.485 1.00 94.44 132 ILE A O 1
ATOM 1071 N N . GLU A 1 133 ? 10.039 1.467 -17.010 1.00 94.88 133 GLU A N 1
ATOM 1072 C CA . GLU A 1 133 ? 8.634 1.100 -17.228 1.00 94.88 133 GLU A CA 1
ATOM 1073 C C . GLU A 1 133 ? 7.790 1.232 -15.953 1.00 94.88 133 GLU A C 1
ATOM 1075 O O . GLU A 1 133 ? 6.705 1.818 -15.976 1.00 94.88 133 GLU A O 1
ATOM 1080 N N . LEU A 1 134 ? 8.302 0.771 -14.805 1.00 95.56 134 LEU A N 1
ATOM 1081 C CA . LEU A 1 134 ? 7.623 0.928 -13.511 1.00 95.56 134 LEU A CA 1
ATOM 1082 C C . LEU A 1 134 ? 7.411 2.409 -13.172 1.00 95.56 134 LEU A C 1
ATOM 1084 O O . LEU A 1 134 ? 6.318 2.809 -12.767 1.00 95.56 134 LEU A O 1
ATOM 1088 N N . SER A 1 135 ? 8.440 3.232 -13.382 1.00 96.06 135 SER A N 1
ATOM 1089 C CA . SER A 1 135 ? 8.386 4.677 -13.145 1.00 96.06 135 SER A CA 1
ATOM 1090 C C . SER A 1 135 ? 7.406 5.379 -14.081 1.00 96.06 135 SER A C 1
ATOM 1092 O O . SER A 1 135 ? 6.694 6.293 -13.659 1.00 96.06 135 SER A O 1
ATOM 1094 N N . ALA A 1 136 ? 7.368 4.980 -15.354 1.00 95.56 136 ALA A N 1
ATOM 1095 C CA . ALA A 1 136 ? 6.453 5.531 -16.345 1.00 95.56 136 ALA A CA 1
ATOM 1096 C C . ALA A 1 136 ? 4.999 5.176 -16.012 1.00 95.56 136 ALA A C 1
ATOM 1098 O O . ALA A 1 136 ? 4.134 6.057 -16.018 1.00 95.56 136 ALA A O 1
ATOM 1099 N N . LEU A 1 137 ? 4.736 3.918 -15.647 1.00 95.94 137 LEU A N 1
ATOM 1100 C CA . LEU A 1 137 ? 3.403 3.477 -15.256 1.00 95.94 137 LEU A CA 1
ATOM 1101 C C . LEU A 1 137 ? 2.929 4.173 -13.978 1.00 95.94 137 LEU A C 1
ATOM 1103 O O . LEU A 1 137 ? 1.819 4.695 -13.958 1.00 95.94 137 LEU A O 1
ATOM 1107 N N . TRP A 1 138 ? 3.773 4.265 -12.948 1.00 96.62 138 TRP A N 1
ATOM 1108 C CA . TRP A 1 138 ? 3.436 4.985 -11.718 1.00 96.62 138 TRP A CA 1
ATOM 1109 C C . TRP A 1 138 ? 3.051 6.444 -11.988 1.00 96.62 138 TRP A C 1
ATOM 1111 O O . TRP A 1 138 ? 2.013 6.911 -11.525 1.00 96.62 138 TRP A O 1
ATOM 1121 N N . LYS A 1 139 ? 3.842 7.157 -12.804 1.00 95.12 139 LYS A N 1
ATOM 1122 C CA . LYS A 1 139 ? 3.532 8.538 -13.214 1.00 95.12 139 LYS A CA 1
ATOM 1123 C C . LYS A 1 139 ? 2.189 8.634 -13.929 1.00 95.12 139 LYS A C 1
ATOM 1125 O O . LYS A 1 139 ? 1.443 9.575 -13.675 1.00 95.12 139 LYS A O 1
ATOM 1130 N N . LYS A 1 140 ? 1.872 7.669 -14.795 1.00 94.75 140 LYS A N 1
ATOM 1131 C CA . LYS A 1 140 ? 0.569 7.608 -15.459 1.00 94.75 140 LYS A CA 1
ATOM 1132 C C . LYS A 1 140 ? -0.567 7.448 -14.444 1.00 94.75 140 LYS A C 1
ATOM 1134 O O . LYS A 1 140 ? -1.521 8.212 -14.500 1.00 94.75 140 LYS A O 1
ATOM 1139 N N . LEU A 1 141 ? -0.428 6.547 -13.469 1.00 94.88 141 LEU A N 1
ATOM 1140 C CA . LEU A 1 141 ? -1.422 6.366 -12.400 1.00 94.88 141 LEU A CA 1
ATOM 1141 C C . LEU A 1 141 ? -1.625 7.635 -11.555 1.00 94.88 141 LEU A C 1
ATOM 1143 O O . LEU A 1 141 ? -2.735 7.882 -11.085 1.00 94.88 141 LEU A O 1
ATOM 1147 N N . CYS A 1 142 ? -0.584 8.460 -11.381 1.00 91.06 142 CYS A N 1
ATOM 1148 C CA . CYS A 1 142 ? -0.712 9.762 -10.720 1.00 91.06 142 CYS A CA 1
ATOM 1149 C C . CYS A 1 142 ? -1.601 10.722 -11.517 1.00 91.06 142 CYS A C 1
ATOM 1151 O O . CYS A 1 142 ? -2.421 11.417 -10.925 1.00 91.06 142 CYS A O 1
ATOM 1153 N N . VAL A 1 143 ? -1.424 10.769 -12.840 1.00 90.69 143 VAL A N 1
ATOM 1154 C CA . VAL A 1 143 ? -2.172 11.665 -13.736 1.00 90.69 143 VAL A CA 1
ATOM 1155 C C . VAL A 1 143 ? -3.619 11.208 -13.900 1.00 90.69 143 VAL A C 1
ATOM 1157 O O . VAL A 1 143 ? -4.524 12.037 -13.886 1.00 90.69 143 VAL A O 1
ATOM 1160 N N . ASP A 1 144 ? -3.839 9.898 -14.000 1.00 92.25 144 ASP A N 1
ATOM 1161 C CA . ASP A 1 144 ? -5.158 9.313 -14.255 1.00 92.25 144 ASP A CA 1
ATOM 1162 C C . ASP A 1 144 ? -6.070 9.320 -13.006 1.00 92.25 144 ASP A C 1
ATOM 1164 O O . ASP A 1 144 ? -7.226 8.922 -13.090 1.00 92.25 144 ASP A O 1
ATOM 1168 N N . GLY A 1 145 ? -5.574 9.761 -11.841 1.00 90.88 145 GLY A N 1
ATOM 1169 C CA . GLY A 1 145 ? -6.353 9.842 -10.597 1.00 90.88 145 GLY A CA 1
ATOM 1170 C C . GLY A 1 145 ? -6.509 8.515 -9.844 1.00 90.88 145 GLY A C 1
ATOM 1171 O O . GLY A 1 145 ? -7.124 8.489 -8.780 1.00 90.88 145 GLY A O 1
ATOM 1172 N N . TYR A 1 146 ? -5.886 7.435 -10.325 1.00 94.94 146 TYR A N 1
ATOM 1173 C CA . TYR A 1 146 ? -6.063 6.075 -9.803 1.00 94.94 146 TYR A CA 1
ATOM 1174 C C . TYR A 1 146 ? -5.785 5.950 -8.295 1.00 94.94 146 TYR A C 1
ATOM 1176 O O . TYR A 1 146 ? -6.530 5.297 -7.570 1.00 94.94 146 TYR A O 1
ATOM 1184 N N . PHE A 1 147 ? -4.741 6.614 -7.787 1.00 94.81 147 PHE A N 1
ATOM 1185 C CA . PHE A 1 147 ? -4.435 6.609 -6.349 1.00 94.81 147 PHE A CA 1
ATOM 1186 C C . PHE A 1 147 ? -5.566 7.191 -5.501 1.00 94.81 147 PHE A C 1
ATOM 1188 O O . PHE A 1 147 ? -5.831 6.687 -4.408 1.00 94.81 147 PHE A O 1
ATOM 1195 N N . SER A 1 148 ? -6.240 8.226 -6.010 1.00 93.44 148 SER A N 1
ATOM 1196 C CA . SER A 1 148 ? -7.404 8.801 -5.348 1.00 93.44 148 SER A CA 1
ATOM 1197 C C . SER A 1 148 ? -8.513 7.770 -5.255 1.00 93.44 148 SER A C 1
ATOM 1199 O O . SER A 1 148 ? -8.964 7.484 -4.152 1.00 93.44 148 SER A O 1
ATOM 1201 N N . ASP A 1 149 ? -8.875 7.134 -6.367 1.00 94.12 149 ASP A N 1
ATOM 1202 C CA . ASP A 1 149 ? -9.958 6.147 -6.404 1.00 94.12 149 ASP A CA 1
ATOM 1203 C C . ASP A 1 149 ? -9.715 4.984 -5.433 1.00 94.12 149 ASP A C 1
ATOM 1205 O O . ASP A 1 149 ? -10.606 4.585 -4.678 1.00 94.12 149 ASP A O 1
ATOM 1209 N N . VAL A 1 150 ? -8.480 4.475 -5.390 1.00 94.94 150 VAL A N 1
ATOM 1210 C CA . VAL A 1 150 ? -8.094 3.386 -4.484 1.00 94.94 150 VAL A CA 1
ATOM 1211 C C . VAL A 1 150 ? -8.222 3.809 -3.016 1.00 94.94 150 VAL A C 1
ATOM 1213 O O . VAL A 1 150 ? -8.769 3.053 -2.208 1.00 94.94 150 VAL A O 1
ATOM 1216 N N . ILE A 1 151 ? -7.742 5.005 -2.660 1.00 95.25 151 ILE A N 1
ATOM 1217 C CA . ILE A 1 151 ? -7.768 5.512 -1.280 1.00 95.25 151 ILE A CA 1
ATOM 1218 C C . ILE A 1 151 ? -9.186 5.918 -0.855 1.00 95.25 151 ILE A C 1
ATOM 1220 O O . ILE A 1 151 ? -9.585 5.649 0.277 1.00 95.25 151 ILE A O 1
ATOM 1224 N N . GLN A 1 152 ? -9.988 6.491 -1.752 1.00 94.44 152 GLN A N 1
ATOM 1225 C CA . GLN A 1 152 ? -11.398 6.813 -1.498 1.00 94.44 152 GLN A CA 1
ATOM 1226 C C . GLN A 1 152 ? -12.248 5.553 -1.258 1.00 94.44 152 GLN A C 1
ATOM 1228 O O . GLN A 1 152 ? -13.309 5.618 -0.642 1.00 94.44 152 GLN A O 1
ATOM 1233 N N . GLY A 1 153 ? -11.755 4.373 -1.651 1.00 94.19 153 GLY A N 1
ATOM 1234 C CA . GLY A 1 153 ? -12.341 3.083 -1.289 1.00 94.19 153 GLY A CA 1
ATOM 1235 C C . GLY A 1 153 ? -12.140 2.663 0.177 1.00 94.19 153 GLY A C 1
ATOM 1236 O O . GLY A 1 153 ? -12.755 1.685 0.611 1.00 94.19 153 GLY A O 1
ATOM 1237 N N . MET A 1 154 ? -11.307 3.358 0.963 1.00 95.38 154 MET A N 1
ATOM 1238 C CA . MET A 1 154 ? -10.968 2.953 2.336 1.00 95.38 154 MET A CA 1
ATOM 1239 C C . MET A 1 154 ? -12.181 2.776 3.263 1.00 95.38 154 MET A C 1
ATOM 1241 O O . MET A 1 154 ? -12.262 1.716 3.891 1.00 95.38 154 MET A O 1
ATOM 1245 N N . PRO A 1 155 ? -13.162 3.700 3.335 1.00 96.19 155 PRO A N 1
ATOM 1246 C CA . PRO A 1 155 ? -14.349 3.509 4.175 1.00 96.19 155 PRO A CA 1
ATOM 1247 C C . PRO A 1 155 ? -15.094 2.206 3.868 1.00 96.19 155 PRO A C 1
ATOM 1249 O O . PRO A 1 155 ? -15.542 1.497 4.772 1.00 96.19 155 PRO A O 1
ATOM 1252 N N . GLN A 1 156 ? -15.177 1.843 2.585 1.00 96.12 156 GLN A N 1
ATOM 1253 C CA . GLN A 1 156 ? -15.825 0.609 2.159 1.00 96.12 156 GLN A CA 1
ATOM 1254 C C . GLN A 1 156 ? -15.050 -0.631 2.616 1.00 96.12 156 GLN A C 1
ATOM 1256 O O . GLN A 1 156 ? -15.655 -1.570 3.133 1.00 96.12 156 GLN A O 1
ATOM 1261 N N . ARG A 1 157 ? -13.716 -0.612 2.523 1.00 96.25 157 ARG A N 1
ATOM 1262 C CA . ARG A 1 157 ? -12.857 -1.694 3.034 1.00 96.25 157 ARG A CA 1
ATOM 1263 C C . ARG A 1 157 ? -13.027 -1.898 4.539 1.00 96.25 157 ARG A C 1
ATOM 1265 O O . ARG A 1 157 ? -13.146 -3.035 4.993 1.00 96.25 157 ARG A O 1
ATOM 1272 N N . LEU A 1 158 ? -13.101 -0.812 5.315 1.00 97.31 158 LEU A N 1
ATOM 1273 C CA . LEU A 1 158 ? -13.347 -0.898 6.760 1.00 97.31 158 LEU A CA 1
ATOM 1274 C C . LEU A 1 158 ? -14.709 -1.541 7.058 1.00 97.31 158 LEU A C 1
ATOM 1276 O O . LEU A 1 158 ? -14.792 -2.448 7.891 1.00 97.31 158 LEU A O 1
ATOM 1280 N N . ARG A 1 159 ? -15.767 -1.131 6.345 1.00 97.19 159 ARG A N 1
ATOM 1281 C CA . ARG A 1 159 ? -17.100 -1.748 6.463 1.00 97.19 159 ARG A CA 1
ATOM 1282 C C . ARG A 1 159 ? -17.057 -3.244 6.174 1.00 97.19 159 ARG A C 1
ATOM 1284 O O . ARG A 1 159 ? -17.620 -4.028 6.935 1.00 97.19 159 ARG A O 1
ATOM 1291 N N . GLU A 1 160 ? -16.355 -3.656 5.125 1.00 97.44 160 GLU A N 1
ATOM 1292 C CA . GLU A 1 160 ? -16.215 -5.071 4.777 1.00 97.44 160 GLU A CA 1
ATOM 1293 C C . GLU A 1 160 ? -15.475 -5.876 5.848 1.00 97.44 160 GLU A C 1
ATOM 1295 O O . GLU A 1 160 ? -15.903 -6.985 6.169 1.00 97.44 160 GLU A O 1
ATOM 1300 N N . VAL A 1 161 ? -14.421 -5.324 6.459 1.00 97.62 161 VAL A N 1
ATOM 1301 C CA . VAL A 1 161 ? -13.729 -5.978 7.585 1.00 97.62 161 VAL A CA 1
ATOM 1302 C C . VAL A 1 161 ? -14.681 -6.195 8.760 1.00 97.62 161 VAL A C 1
ATOM 1304 O O . VAL A 1 161 ? -14.674 -7.269 9.361 1.00 97.62 161 VAL A O 1
ATOM 1307 N N . ILE A 1 162 ? -15.522 -5.209 9.081 1.00 97.88 162 ILE A N 1
ATOM 1308 C CA . ILE A 1 162 ? -16.510 -5.325 10.163 1.00 97.88 162 ILE A CA 1
ATOM 1309 C C . ILE A 1 162 ? -17.549 -6.401 9.829 1.00 97.88 162 ILE A C 1
ATOM 1311 O O . ILE A 1 162 ? -17.798 -7.278 10.659 1.00 97.88 162 ILE A O 1
ATOM 1315 N N . VAL A 1 163 ? -18.116 -6.368 8.617 1.00 97.81 163 VAL A N 1
ATOM 1316 C CA . VAL A 1 163 ? -19.111 -7.347 8.136 1.00 97.81 163 VAL A CA 1
ATOM 1317 C C . VAL A 1 163 ? -18.544 -8.766 8.140 1.00 97.81 163 VAL A C 1
ATOM 1319 O O . VAL A 1 163 ? -19.245 -9.712 8.492 1.00 97.81 163 VAL A O 1
ATOM 1322 N N . LYS A 1 164 ? -17.263 -8.926 7.798 1.00 97.00 164 LYS A N 1
ATOM 1323 C CA . LYS A 1 164 ? -16.566 -10.217 7.795 1.00 97.00 164 LYS A CA 1
ATOM 1324 C C . LYS A 1 164 ? -15.935 -10.589 9.136 1.00 97.00 164 LYS A C 1
ATOM 1326 O O . LYS A 1 164 ? -15.124 -11.514 9.182 1.00 97.00 164 LYS A O 1
ATOM 1331 N N . ASP A 1 165 ? -16.269 -9.888 10.215 1.00 97.19 165 ASP A N 1
ATOM 1332 C CA . ASP A 1 165 ? -15.778 -10.166 11.567 1.00 97.19 165 ASP A CA 1
ATOM 1333 C C . ASP A 1 165 ? -14.239 -10.250 11.655 1.00 97.19 165 ASP A C 1
ATOM 1335 O O . ASP A 1 165 ? -13.658 -11.172 12.225 1.00 97.19 165 ASP A O 1
ATOM 1339 N N . GLY A 1 166 ? -13.554 -9.303 11.009 1.00 97.00 166 GLY A N 1
ATOM 1340 C CA . GLY A 1 166 ? -12.093 -9.227 11.008 1.00 97.00 166 GLY A CA 1
ATOM 1341 C C . GLY A 1 166 ? -11.387 -10.141 10.001 1.00 97.00 166 GLY A C 1
ATOM 1342 O O . GLY A 1 166 ? -10.160 -10.094 9.920 1.00 97.00 166 GLY A O 1
ATOM 1343 N N . ASN A 1 167 ? -12.106 -10.959 9.224 1.00 96.31 167 ASN A N 1
ATOM 1344 C CA . ASN A 1 167 ? -11.500 -11.800 8.182 1.00 96.31 167 ASN A CA 1
ATOM 1345 C C . ASN A 1 167 ? -11.005 -10.980 6.969 1.00 96.31 167 ASN A C 1
ATOM 1347 O O . ASN A 1 167 ? -11.175 -9.761 6.891 1.00 96.31 167 ASN A O 1
ATOM 1351 N N . TRP A 1 168 ? -10.378 -11.675 6.018 1.00 94.88 168 TRP A N 1
ATOM 1352 C CA . TRP A 1 168 ? -9.896 -11.114 4.756 1.00 94.88 168 TRP A CA 1
ATOM 1353 C C . TRP A 1 168 ? -11.005 -10.462 3.927 1.00 94.88 168 TRP A C 1
ATOM 1355 O O . TRP A 1 168 ? -12.068 -11.055 3.681 1.00 94.88 168 TRP A O 1
ATOM 1365 N N . ILE A 1 169 ? -10.726 -9.269 3.419 1.00 94.50 169 ILE A N 1
ATOM 1366 C CA . ILE A 1 169 ? -11.498 -8.640 2.350 1.00 94.50 169 ILE A CA 1
ATOM 1367 C C . ILE A 1 169 ? -10.840 -8.934 1.001 1.00 94.50 169 ILE A C 1
ATOM 1369 O O . ILE A 1 169 ? -9.744 -9.490 0.934 1.00 94.50 169 ILE A O 1
ATOM 1373 N N . ARG A 1 170 ? -11.563 -8.684 -0.089 1.00 85.50 170 ARG A N 1
ATOM 1374 C CA . ARG A 1 170 ? -11.034 -8.934 -1.430 1.00 85.50 170 ARG A CA 1
ATOM 1375 C C . ARG A 1 170 ? -10.446 -7.630 -1.952 1.00 85.50 170 ARG A C 1
ATOM 1377 O O . ARG A 1 170 ? -11.116 -6.606 -1.895 1.00 85.50 170 ARG A O 1
ATOM 1384 N N . ASN A 1 171 ? -9.231 -7.686 -2.485 1.00 71.62 171 ASN A N 1
ATOM 1385 C CA . ASN A 1 171 ? -8.692 -6.568 -3.248 1.00 71.62 171 ASN A CA 1
ATOM 1386 C C . ASN A 1 171 ? -9.485 -6.476 -4.558 1.00 71.62 171 ASN A C 1
ATOM 1388 O O . ASN A 1 171 ? -9.573 -7.467 -5.292 1.00 71.62 171 ASN A O 1
ATOM 1392 N N . ASN A 1 172 ? -10.112 -5.321 -4.781 1.00 57.19 172 ASN A N 1
ATOM 1393 C CA . ASN A 1 172 ? -10.814 -4.982 -6.019 1.00 57.19 172 ASN A CA 1
ATOM 1394 C C . ASN A 1 172 ? -9.842 -4.479 -7.083 1.00 57.19 172 ASN A C 1
ATOM 1396 O O . ASN A 1 172 ? -8.955 -3.670 -6.717 1.00 57.19 172 ASN A O 1
#

Foldseek 3Di:
DPPDDDWDDPVLLVLLLVVLVVCCVPVNNCVQLQDKFWDWDDDVWIKIWIFHLDDDPQADTDIDTDDDDDDPVNVVVCCCPHNPPPPDDDDDPPSDGPPVVLLGLVNLVVVVLVVVCVVVVPDDPDDVSVVVSSVVVSVVCRVVSVRNVSSVCNSVSSVVSNVVSSDHDDRD